Protein AF-A0A7X6WHC2-F1 (afdb_monomer)

Mean predicted aligned error: 8.47 Å

Secondary structure (DSSP, 8-state):
-----------HHHHHHHHHHH-----------GGG-TT---SSPPPPSS-SS-S---SS----

Sequence (64 aa):
MKRNTYIDNIPVEEAKAKYFNSLDIHGSFEELSVMDSLNRITYEAVYAKTNSPNYNAAAMDGIV

Structure (mmCIF, N/CA/C/O backbone):
data_AF-A0A7X6WHC2-F1
#
_entry.id   AF-A0A7X6WHC2-F1
#
loop_
_atom_site.group_PDB
_atom_site.id
_atom_site.type_symbol
_atom_site.label_atom_id
_atom_site.label_alt_id
_atom_site.label_comp_id
_atom_site.label_asym_id
_atom_site.label_entity_id
_atom_site.label_seq_id
_atom_site.pdbx_PDB_ins_code
_atom_site.Cartn_x
_atom_site.Cartn_y
_atom_site.Cartn_z
_atom_site.occupancy
_atom_site.B_iso_or_equiv
_atom_site.auth_seq_id
_atom_site.auth_comp_id
_atom_site.auth_asym_id
_atom_site.auth_atom_id
_atom_site.pdbx_PDB_model_num
ATOM 1 N N . MET A 1 1 ? -37.885 4.959 40.909 1.00 52.47 1 MET A N 1
ATOM 2 C CA . MET A 1 1 ? -36.603 4.223 40.971 1.00 52.47 1 MET A CA 1
ATOM 3 C C . MET A 1 1 ? -35.550 5.073 40.270 1.00 52.47 1 MET A C 1
ATOM 5 O O . MET A 1 1 ? -35.681 5.319 39.078 1.00 52.47 1 MET A O 1
ATOM 9 N N . LYS A 1 2 ? -34.621 5.668 41.026 1.00 56.25 2 LYS A N 1
ATOM 10 C CA . LYS A 1 2 ? -33.669 6.671 40.520 1.00 56.25 2 LYS A CA 1
ATOM 11 C C . LYS A 1 2 ? -32.565 5.937 39.749 1.00 56.25 2 LYS A C 1
ATOM 13 O O . LYS A 1 2 ? -31.893 5.085 40.321 1.00 56.25 2 LYS A O 1
ATOM 18 N N . ARG A 1 3 ? -32.440 6.191 38.446 1.00 61.38 3 ARG A N 1
ATOM 19 C CA . ARG A 1 3 ? -31.411 5.577 37.597 1.00 61.38 3 ARG A CA 1
ATOM 20 C C . ARG A 1 3 ? -30.103 6.320 37.873 1.00 61.38 3 ARG A C 1
ATOM 22 O O . ARG A 1 3 ? -29.947 7.455 37.436 1.00 61.38 3 ARG A O 1
ATOM 29 N N . ASN A 1 4 ? -29.213 5.726 38.666 1.00 62.38 4 ASN A N 1
ATOM 30 C CA . ASN A 1 4 ? -27.869 6.264 38.851 1.00 62.38 4 ASN A CA 1
ATOM 31 C C . ASN A 1 4 ? -27.056 5.929 37.598 1.00 62.38 4 ASN A C 1
ATOM 33 O O . ASN A 1 4 ? -26.428 4.877 37.508 1.00 62.38 4 ASN A O 1
ATOM 37 N N . THR A 1 5 ? -27.147 6.793 36.594 1.00 61.09 5 THR 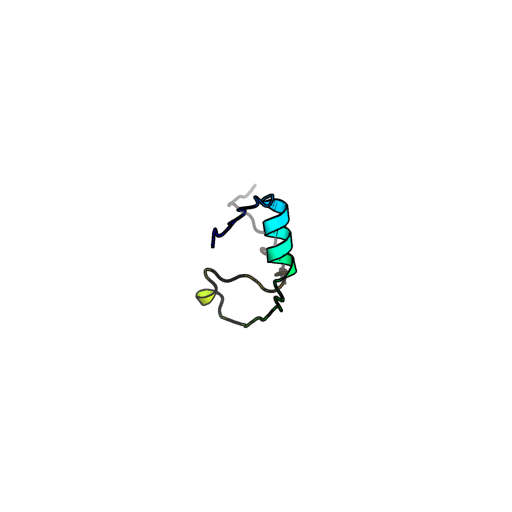A N 1
ATOM 38 C CA . THR A 1 5 ? -26.335 6.682 35.385 1.00 61.09 5 THR A CA 1
ATOM 39 C C . THR A 1 5 ? -24.970 7.281 35.695 1.00 61.09 5 THR A C 1
ATOM 41 O O . THR A 1 5 ? -24.804 8.498 35.687 1.00 61.09 5 THR A O 1
ATOM 44 N N . TYR A 1 6 ? -24.007 6.431 36.032 1.00 61.41 6 TYR A N 1
ATOM 45 C CA . TYR A 1 6 ? -22.614 6.840 36.159 1.00 61.41 6 TYR A CA 1
ATOM 46 C C . TYR A 1 6 ? -22.019 6.889 34.750 1.00 61.41 6 TYR A C 1
ATOM 48 O O . TYR A 1 6 ? -21.878 5.855 34.102 1.00 61.41 6 TYR A O 1
ATOM 56 N N . ILE A 1 7 ? -21.754 8.096 34.247 1.00 68.75 7 ILE A N 1
ATOM 57 C CA . ILE A 1 7 ? -20.942 8.288 33.043 1.00 68.75 7 ILE A CA 1
ATOM 58 C C . ILE A 1 7 ? -19.500 8.302 33.531 1.00 68.75 7 ILE A C 1
ATOM 60 O O . ILE A 1 7 ? -19.060 9.281 34.130 1.00 68.75 7 ILE A O 1
ATOM 64 N N . ASP A 1 8 ? -18.816 7.179 33.350 1.00 73.12 8 ASP A N 1
ATOM 65 C CA . ASP A 1 8 ? -17.389 7.074 33.623 1.00 73.12 8 ASP A CA 1
ATOM 66 C C . ASP A 1 8 ? -16.604 7.490 32.373 1.00 73.12 8 ASP A C 1
ATOM 68 O O . ASP A 1 8 ? -16.974 7.136 31.249 1.00 73.12 8 ASP A O 1
ATOM 72 N N . ASN A 1 9 ? -15.542 8.269 32.563 1.00 83.06 9 ASN A N 1
ATOM 7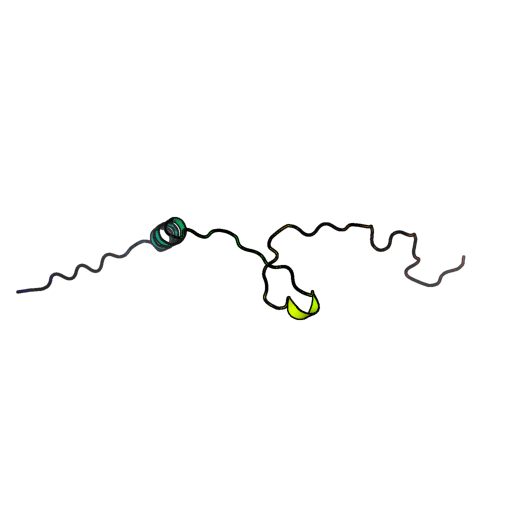3 C CA . ASN A 1 9 ? -14.703 8.735 31.467 1.00 83.06 9 ASN A CA 1
ATOM 74 C C . ASN A 1 9 ? -13.533 7.774 31.304 1.00 83.06 9 ASN A C 1
ATOM 76 O O . ASN A 1 9 ? -12.635 7.723 32.140 1.00 83.06 9 ASN A O 1
ATOM 80 N N . ILE A 1 10 ? -13.512 7.058 30.184 1.00 89.56 10 ILE A N 1
ATOM 81 C CA . ILE A 1 10 ? -12.360 6.244 29.807 1.00 89.56 10 ILE A CA 1
ATOM 82 C C . ILE A 1 10 ? -11.290 7.126 29.145 1.00 89.56 10 ILE A C 1
ATOM 84 O O . ILE A 1 10 ? -11.619 7.935 28.268 1.00 89.56 10 ILE A O 1
ATOM 88 N N . PRO A 1 11 ? -10.005 6.990 29.514 1.00 94.19 11 PRO A N 1
ATOM 89 C CA . PRO A 1 11 ? -8.918 7.596 28.761 1.00 94.19 11 PRO A CA 1
ATOM 90 C C . PRO A 1 11 ? -8.961 7.161 27.292 1.00 94.19 11 PRO A C 1
ATOM 92 O O . PRO A 1 11 ? -9.200 5.994 26.978 1.00 94.19 11 PRO A O 1
ATOM 95 N N . VAL A 1 12 ? -8.691 8.094 26.378 1.00 93.81 12 VAL A N 1
ATOM 96 C CA . VAL A 1 12 ? -8.779 7.852 24.926 1.00 93.81 12 VAL A CA 1
ATOM 97 C C . VAL A 1 12 ? -7.895 6.684 24.478 1.00 93.81 12 VAL A C 1
ATOM 99 O O . VAL A 1 12 ? -8.311 5.884 23.644 1.00 93.81 12 VAL A O 1
ATOM 102 N N . GLU A 1 13 ? -6.699 6.549 25.049 1.00 96.38 13 GLU A N 1
ATOM 103 C CA . GLU A 1 13 ? -5.779 5.458 24.707 1.00 96.38 13 GLU A CA 1
ATOM 104 C C . GLU A 1 13 ? -6.296 4.092 25.175 1.00 96.38 13 GLU A C 1
ATOM 106 O O . GLU A 1 13 ? -6.181 3.107 24.448 1.00 96.38 13 GLU A O 1
ATOM 111 N N . GLU A 1 14 ? -6.961 4.035 26.333 1.00 95.31 14 GLU A N 1
ATOM 112 C CA . GLU A 1 14 ? -7.618 2.815 26.808 1.00 95.31 14 GLU A CA 1
ATOM 113 C C . GLU A 1 14 ? -8.799 2.438 25.903 1.00 95.31 14 GLU A C 1
ATOM 115 O O . GLU A 1 14 ? -8.968 1.270 25.551 1.00 95.31 14 GLU A O 1
ATOM 120 N N . ALA A 1 15 ? -9.589 3.429 25.478 1.00 94.06 15 ALA A N 1
ATOM 121 C CA . ALA A 1 15 ? -10.706 3.226 24.560 1.00 94.06 15 ALA A CA 1
ATOM 122 C C . ALA A 1 15 ? -10.238 2.661 23.211 1.00 94.06 15 ALA A C 1
ATOM 124 O O . ALA A 1 15 ? -10.794 1.676 22.721 1.00 94.06 15 ALA A O 1
ATOM 125 N N . LYS A 1 16 ? -9.183 3.255 22.639 1.00 95.62 16 LYS A N 1
ATOM 126 C CA . LYS A 1 16 ? -8.554 2.788 21.399 1.00 95.62 16 LYS A CA 1
ATOM 127 C C . LYS A 1 16 ? -8.032 1.367 21.546 1.00 95.62 16 LYS A C 1
ATOM 129 O O . LYS A 1 16 ? -8.346 0.533 20.707 1.00 95.62 16 LYS A O 1
ATOM 134 N N . ALA A 1 17 ? -7.278 1.078 22.607 1.00 96.06 17 ALA A N 1
ATOM 135 C CA . ALA A 1 17 ? -6.723 -0.253 22.833 1.00 96.06 17 ALA A CA 1
ATOM 136 C C . ALA A 1 17 ? -7.829 -1.309 22.959 1.00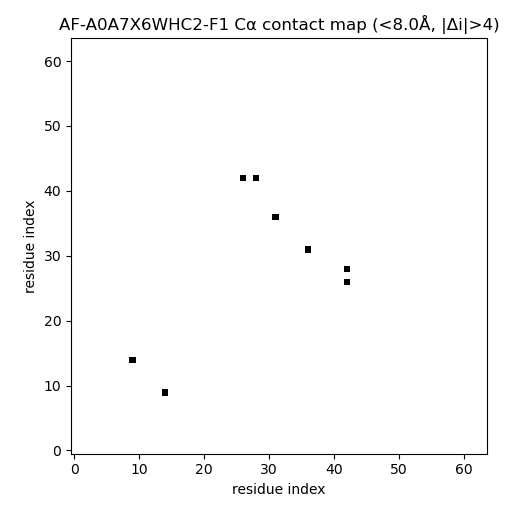 96.06 17 ALA A C 1
ATOM 138 O O . ALA A 1 17 ? -7.769 -2.332 22.286 1.00 96.06 17 ALA A O 1
ATOM 139 N N . LYS A 1 18 ? -8.876 -1.046 23.754 1.00 95.19 18 LYS A N 1
ATOM 140 C CA . LYS A 1 18 ? -10.033 -1.951 23.869 1.00 95.19 18 LYS A CA 1
ATOM 141 C C . LYS A 1 18 ? -10.708 -2.187 22.521 1.00 95.19 18 LYS A C 1
ATOM 143 O O . LYS A 1 18 ? -10.997 -3.331 22.189 1.00 95.19 18 LYS A O 1
ATOM 148 N N . TYR A 1 19 ? -10.928 -1.121 21.753 1.00 94.56 19 TYR A N 1
ATOM 149 C CA . TYR A 1 19 ? -11.506 -1.211 20.417 1.00 94.56 19 TYR A CA 1
ATOM 150 C C . TYR A 1 19 ? -10.629 -2.056 19.485 1.00 94.56 19 TYR A C 1
ATOM 152 O O . TYR A 1 19 ? -11.084 -3.097 19.023 1.00 94.56 19 TYR A O 1
ATOM 160 N N . PHE A 1 20 ? -9.365 -1.679 19.275 1.00 94.44 20 PHE A N 1
ATOM 161 C CA . PHE A 1 20 ? -8.458 -2.380 18.362 1.00 94.44 20 PHE A CA 1
ATOM 162 C C . PHE A 1 20 ? -8.207 -3.836 18.768 1.00 94.44 20 PHE A C 1
ATOM 164 O O . PHE A 1 20 ? -8.204 -4.700 17.901 1.00 94.44 20 PHE A O 1
ATOM 171 N N . ASN A 1 21 ? -8.078 -4.133 20.064 1.00 94.88 21 ASN A N 1
ATOM 172 C CA . ASN A 1 21 ? -7.876 -5.504 20.547 1.00 94.88 21 ASN A CA 1
ATOM 173 C C . ASN A 1 21 ? -9.106 -6.400 20.346 1.00 94.88 21 ASN A C 1
ATOM 175 O O . ASN A 1 21 ? -8.974 -7.619 20.348 1.00 94.88 21 ASN A O 1
ATOM 179 N N . SER A 1 22 ? -10.299 -5.815 20.215 1.00 95.88 22 SER A N 1
ATOM 180 C CA . SER A 1 22 ? -11.524 -6.568 19.924 1.00 95.88 22 SER A CA 1
ATOM 181 C C . SER A 1 22 ? -11.747 -6.822 18.433 1.00 95.88 22 SER A C 1
ATOM 183 O O . SER A 1 22 ? -12.635 -7.595 18.074 1.00 95.88 22 SER A O 1
ATOM 185 N N . LEU A 1 23 ? -10.971 -6.171 17.561 1.00 93.69 23 LEU A N 1
ATOM 186 C CA . LEU A 1 23 ? -11.073 -6.359 16.122 1.00 93.69 23 LEU A CA 1
ATOM 187 C C . LEU A 1 23 ? -10.383 -7.670 15.732 1.00 93.69 23 LEU A C 1
ATOM 189 O O . LEU A 1 23 ? -9.160 -7.767 15.752 1.00 93.69 23 LEU A O 1
ATOM 193 N N . ASP A 1 24 ? -11.172 -8.660 15.328 1.00 89.00 24 ASP A N 1
ATOM 194 C CA . ASP A 1 24 ? -10.681 -9.905 14.732 1.00 89.00 24 ASP A CA 1
ATOM 195 C C . ASP A 1 24 ? -10.608 -9.751 13.204 1.00 89.00 24 ASP A C 1
ATOM 197 O O . ASP A 1 24 ? -11.459 -10.236 12.456 1.00 89.00 24 ASP A O 1
ATOM 201 N N . ILE A 1 25 ? -9.644 -8.949 12.739 1.00 87.19 25 ILE A N 1
ATOM 202 C CA . ILE A 1 25 ? -9.470 -8.655 11.311 1.00 87.19 25 ILE A CA 1
ATOM 203 C C . ILE A 1 25 ? -8.509 -9.671 10.705 1.00 87.19 25 ILE A C 1
ATOM 205 O O . ILE A 1 25 ? -7.309 -9.651 10.974 1.00 87.19 25 ILE A O 1
ATOM 209 N N . HIS A 1 26 ? -9.040 -10.498 9.810 1.00 89.12 26 HIS A N 1
ATOM 210 C CA . HIS A 1 26 ? -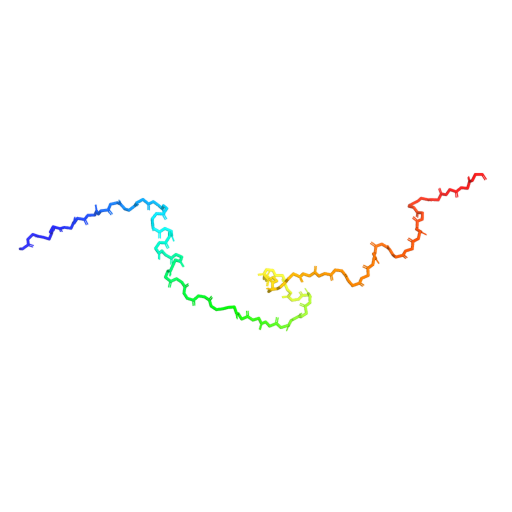8.250 -11.375 8.954 1.00 89.12 26 HIS A CA 1
ATOM 211 C C . HIS A 1 26 ? -8.024 -10.705 7.603 1.00 89.12 26 HIS A C 1
ATOM 213 O O . HIS A 1 26 ? -8.945 -10.140 7.011 1.00 89.12 26 HIS A O 1
ATOM 219 N N . GLY A 1 27 ? -6.788 -10.756 7.112 1.00 86.81 27 GLY A N 1
ATOM 220 C CA . GLY A 1 27 ? -6.448 -10.224 5.800 1.00 86.81 27 GLY A CA 1
ATOM 221 C C . GLY A 1 27 ? -7.102 -11.041 4.684 1.00 86.81 27 GLY A C 1
ATOM 222 O O . GLY A 1 27 ? -6.945 -12.257 4.628 1.00 86.81 27 GLY A O 1
ATOM 223 N N . SER A 1 28 ? -7.801 -10.368 3.774 1.00 92.50 28 SER A N 1
ATOM 224 C CA . SER A 1 28 ? -8.244 -10.931 2.496 1.00 92.50 28 SER A CA 1
ATOM 225 C C . SER A 1 28 ? -7.751 -10.041 1.368 1.00 92.50 28 SER A C 1
ATOM 227 O O . SER A 1 28 ? -7.761 -8.816 1.510 1.00 92.50 28 SER A O 1
ATOM 229 N N . PHE A 1 29 ? -7.374 -10.637 0.244 1.00 95.50 29 PHE A N 1
ATOM 230 C CA . PHE A 1 29 ? -6.923 -9.893 -0.923 1.00 95.50 29 PHE A CA 1
ATOM 231 C C . PHE A 1 29 ? -7.620 -10.373 -2.188 1.00 95.50 29 PHE A C 1
ATOM 233 O O . PHE A 1 29 ? -8.179 -11.467 -2.247 1.00 95.50 29 PHE A O 1
ATOM 240 N N . GLU A 1 30 ? -7.566 -9.519 -3.197 1.00 96.44 30 GLU A N 1
ATOM 241 C CA . GLU A 1 30 ? -7.959 -9.821 -4.561 1.00 96.44 30 GLU A CA 1
ATOM 242 C C . GLU A 1 30 ? -6.889 -9.261 -5.498 1.00 96.44 30 GLU A C 1
ATOM 244 O O . GLU A 1 30 ? -6.169 -8.321 -5.145 1.00 96.44 30 GLU A O 1
ATOM 249 N N . GLU A 1 31 ? -6.800 -9.826 -6.695 1.00 96.69 31 GLU A N 1
ATOM 250 C CA . GLU A 1 31 ? -5.992 -9.266 -7.770 1.00 96.69 31 GLU A CA 1
ATOM 251 C C . GLU A 1 31 ? -6.893 -8.470 -8.707 1.00 96.69 31 GLU A C 1
ATOM 253 O O . GLU A 1 31 ? -7.944 -8.940 -9.142 1.00 96.69 31 GLU A O 1
ATOM 258 N N . LEU A 1 32 ? -6.469 -7.252 -9.024 1.00 96.88 32 LEU A N 1
ATOM 259 C CA . LEU A 1 32 ? -7.186 -6.344 -9.904 1.00 96.88 32 LEU A CA 1
ATOM 260 C C . LEU A 1 32 ? -6.201 -5.578 -10.788 1.00 96.88 32 LEU A C 1
ATOM 262 O O . LEU A 1 32 ? -5.000 -5.523 -10.517 1.00 96.88 32 LEU A O 1
ATOM 266 N N . SER A 1 33 ? -6.718 -4.970 -11.853 1.00 97.69 33 SER A N 1
ATOM 267 C CA . SER A 1 33 ? -5.934 -4.086 -12.712 1.00 97.69 33 SER A CA 1
ATOM 268 C C . SER A 1 33 ? -5.460 -2.848 -11.945 1.00 97.69 33 SER A C 1
ATOM 270 O O . SER A 1 33 ? -6.190 -2.292 -11.125 1.00 97.69 33 SER A O 1
ATOM 272 N N . VAL A 1 34 ? -4.264 -2.352 -12.277 1.00 95.94 34 VAL A N 1
ATOM 273 C CA . VAL A 1 34 ? -3.712 -1.100 -11.720 1.00 95.94 34 VAL A CA 1
ATOM 274 C C . VAL A 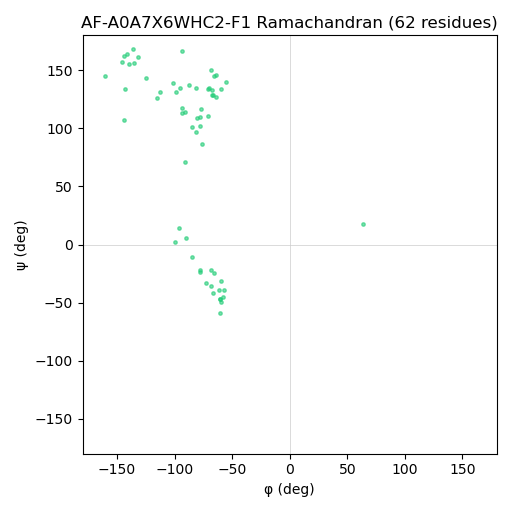1 34 ? -4.619 0.096 -12.023 1.00 95.94 34 VAL A C 1
ATOM 276 O O . VAL A 1 34 ? -4.728 1.016 -11.218 1.00 95.94 34 VAL A O 1
ATOM 279 N N . MET A 1 35 ? -5.317 0.077 -13.162 1.00 97.81 35 MET A N 1
ATOM 280 C CA . MET A 1 35 ? -6.245 1.155 -13.526 1.00 97.81 35 MET A CA 1
ATOM 281 C C . MET A 1 35 ? -7.448 1.237 -12.575 1.00 97.81 35 MET A C 1
ATOM 283 O O . MET A 1 35 ? -8.006 2.316 -12.393 1.00 97.81 35 MET A O 1
ATOM 287 N N . ASP A 1 36 ? -7.793 0.125 -11.923 1.00 97.62 36 ASP A N 1
ATOM 288 C CA . ASP A 1 36 ? -8.930 0.014 -11.007 1.00 97.62 36 ASP A CA 1
ATOM 289 C C . ASP A 1 36 ? -8.499 0.101 -9.529 1.00 97.62 36 ASP A C 1
ATOM 291 O O . ASP A 1 36 ? -9.326 -0.017 -8.624 1.00 97.62 36 ASP A O 1
ATOM 295 N N . SER A 1 37 ? -7.204 0.310 -9.248 1.00 97.12 37 SER A N 1
ATOM 296 C CA . SER A 1 37 ? -6.653 0.223 -7.888 1.00 97.12 37 SER A CA 1
ATOM 297 C C . SER A 1 37 ? -6.666 1.537 -7.098 1.00 97.12 37 SER A C 1
ATOM 299 O O . SER A 1 37 ? -6.130 1.589 -5.988 1.00 97.12 37 SER A O 1
ATOM 301 N N . LEU A 1 38 ? -7.254 2.611 -7.634 1.00 97.25 38 LEU A N 1
ATOM 302 C CA . LEU A 1 38 ? -7.362 3.888 -6.923 1.00 97.25 38 LEU A CA 1
ATOM 303 C C . LEU A 1 38 ? -8.145 3.704 -5.609 1.00 97.25 38 LEU A C 1
ATOM 305 O O . LEU A 1 38 ? -9.208 3.090 -5.589 1.00 97.25 38 LEU A O 1
ATOM 309 N N . ASN A 1 39 ? -7.627 4.258 -4.508 1.00 96.94 39 ASN A N 1
ATOM 310 C CA . ASN A 1 39 ? -8.176 4.128 -3.147 1.00 96.94 39 ASN A CA 1
ATOM 311 C C . ASN A 1 39 ? -8.180 2.698 -2.563 1.00 96.94 39 ASN A C 1
ATOM 313 O O . ASN A 1 39 ? -8.880 2.438 -1.583 1.00 96.94 39 ASN A O 1
ATOM 317 N N . ARG A 1 40 ? -7.394 1.769 -3.120 1.00 96.38 40 ARG A N 1
ATOM 318 C CA . ARG A 1 40 ? -7.138 0.449 -2.520 1.00 96.38 40 ARG A CA 1
ATOM 319 C C . ARG A 1 40 ? -5.864 0.465 -1.669 1.00 96.38 40 ARG A C 1
ATO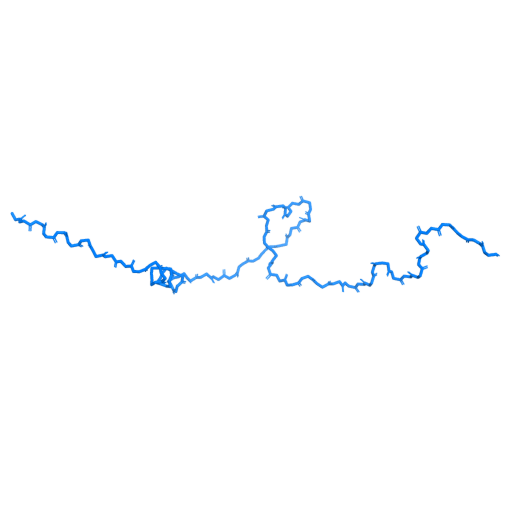M 321 O O . ARG A 1 40 ? -5.063 1.393 -1.748 1.00 96.38 40 ARG A O 1
ATOM 328 N N . ILE A 1 41 ? -5.684 -0.574 -0.854 1.00 94.44 41 ILE A N 1
ATOM 329 C CA . ILE A 1 41 ? -4.484 -0.793 -0.034 1.00 94.44 41 ILE A CA 1
ATOM 330 C C . ILE A 1 41 ? -3.764 -2.027 -0.581 1.00 94.44 41 ILE A C 1
ATOM 332 O O . ILE A 1 41 ? -4.398 -3.057 -0.806 1.00 94.44 41 ILE A O 1
ATOM 336 N N . THR A 1 42 ? -2.453 -1.925 -0.803 1.00 95.62 42 THR A N 1
ATOM 337 C CA . THR A 1 42 ? -1.621 -3.067 -1.202 1.00 95.62 42 THR A CA 1
ATOM 338 C C . THR A 1 42 ? -1.552 -4.085 -0.074 1.00 95.62 42 THR A C 1
ATOM 340 O O . THR A 1 42 ? -1.217 -3.733 1.056 1.00 95.62 42 THR A O 1
ATOM 343 N N . TYR A 1 43 ? -1.845 -5.342 -0.392 1.00 95.50 43 TYR A N 1
ATOM 344 C CA . TYR A 1 43 ? -1.848 -6.421 0.592 1.00 95.50 43 TYR A CA 1
ATOM 345 C C . TYR A 1 43 ? -0.436 -6.827 1.041 1.00 95.50 43 TYR A C 1
ATOM 347 O O . TYR A 1 43 ? -0.224 -7.177 2.198 1.00 95.50 43 TYR A O 1
ATOM 355 N N . GLU A 1 44 ? 0.539 -6.731 0.138 1.00 94.56 44 GLU A N 1
ATOM 356 C CA . GLU A 1 44 ? 1.936 -7.079 0.383 1.00 94.56 44 GLU A CA 1
ATOM 357 C C . GLU A 1 44 ? 2.894 -6.030 -0.198 1.00 94.56 44 GLU A C 1
ATOM 359 O O . GLU A 1 44 ? 2.495 -5.140 -0.955 1.00 94.56 44 GLU A O 1
ATOM 364 N N . ALA A 1 45 ? 4.170 -6.117 0.181 1.00 96.19 45 ALA A N 1
ATOM 365 C CA . ALA A 1 45 ? 5.203 -5.213 -0.309 1.00 96.19 45 ALA A CA 1
ATOM 366 C C . ALA A 1 45 ? 5.475 -5.437 -1.806 1.00 96.19 45 ALA 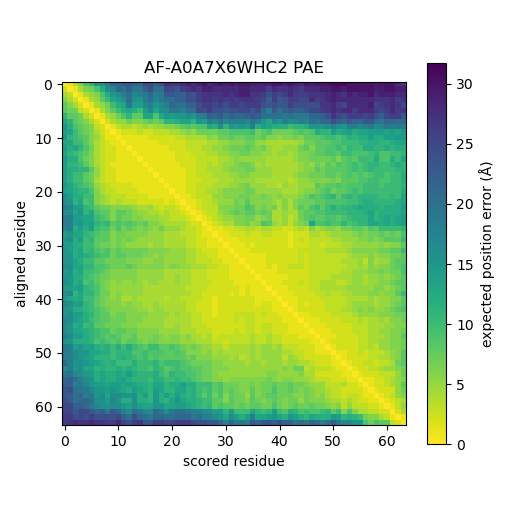A C 1
ATOM 368 O O . ALA A 1 45 ? 5.693 -6.561 -2.253 1.00 96.19 45 ALA A O 1
ATOM 369 N N . VAL A 1 46 ? 5.529 -4.348 -2.577 1.00 95.06 46 VAL A N 1
ATOM 370 C CA . VAL A 1 46 ? 5.834 -4.397 -4.011 1.00 95.06 46 VAL A CA 1
ATOM 371 C C . VAL A 1 46 ? 7.330 -4.192 -4.223 1.00 95.06 46 VAL A C 1
ATOM 373 O O . VAL A 1 46 ? 7.870 -3.126 -3.928 1.00 95.06 46 VAL A O 1
ATOM 376 N N . TYR A 1 47 ? 7.998 -5.205 -4.773 1.00 96.75 47 TYR A N 1
ATOM 377 C CA . TYR A 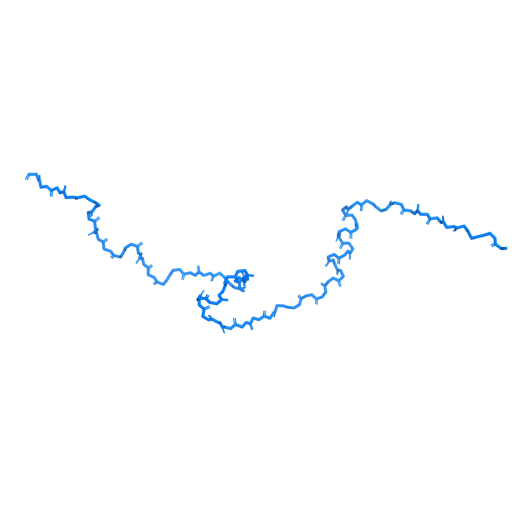1 47 ? 9.420 -5.150 -5.108 1.00 96.75 47 TYR A CA 1
ATOM 378 C C . TYR A 1 47 ? 9.631 -4.906 -6.601 1.00 96.75 47 TYR A C 1
ATOM 380 O O . TYR A 1 47 ? 8.965 -5.500 -7.453 1.00 96.75 47 TYR A O 1
ATOM 388 N N . ALA A 1 48 ? 10.602 -4.052 -6.928 1.00 96.44 48 ALA A N 1
ATOM 389 C CA . ALA A 1 48 ? 11.026 -3.857 -8.305 1.00 96.44 48 ALA A CA 1
ATOM 390 C C . ALA A 1 48 ? 11.639 -5.156 -8.848 1.00 96.44 48 ALA A C 1
ATOM 392 O O . ALA A 1 48 ? 12.565 -5.713 -8.262 1.00 96.44 48 ALA A O 1
ATOM 393 N N . LYS A 1 49 ? 11.136 -5.627 -9.991 1.00 96.62 49 LYS A N 1
ATOM 394 C CA . LYS A 1 49 ? 11.687 -6.810 -10.674 1.00 96.62 49 LYS A CA 1
ATOM 395 C C . LYS A 1 49 ? 12.964 -6.487 -11.449 1.00 96.62 49 LYS A C 1
ATOM 397 O O . LYS A 1 49 ? 13.761 -7.378 -11.721 1.00 96.62 49 LYS A O 1
ATOM 402 N N . THR A 1 50 ? 13.144 -5.224 -11.826 1.00 96.50 50 THR A N 1
ATOM 403 C CA . THR A 1 50 ? 14.272 -4.743 -12.624 1.00 96.50 50 THR A CA 1
ATOM 404 C C . THR A 1 50 ? 14.657 -3.333 -12.200 1.00 96.50 50 THR A C 1
ATOM 406 O O . THR A 1 50 ? 13.827 -2.572 -11.704 1.00 96.50 50 THR A O 1
ATOM 409 N N . ASN A 1 51 ? 15.904 -2.956 -12.474 1.00 94.06 51 ASN A N 1
ATOM 410 C CA . ASN A 1 51 ? 16.312 -1.557 -12.417 1.00 94.06 51 ASN A CA 1
ATOM 411 C C . ASN A 1 51 ? 15.578 -0.766 -13.509 1.00 94.06 51 ASN A C 1
ATOM 413 O O . ASN A 1 51 ? 15.317 -1.292 -14.591 1.00 94.06 51 ASN A O 1
ATOM 417 N N . SER A 1 52 ? 15.229 0.484 -13.230 1.00 93.31 52 SER A N 1
ATOM 418 C CA . SER A 1 52 ? 14.603 1.371 -14.208 1.00 93.31 52 SER A CA 1
ATOM 419 C C . SER A 1 52 ? 15.122 2.797 -13.995 1.00 93.31 52 SER A C 1
ATOM 421 O O . SER A 1 52 ? 14.744 3.413 -12.998 1.00 93.31 52 SER A O 1
ATOM 423 N N . PRO A 1 53 ? 15.982 3.325 -14.889 1.00 92.94 53 PRO A N 1
ATOM 424 C CA . PRO A 1 53 ? 16.519 2.659 -16.079 1.00 92.94 53 PRO A CA 1
ATOM 425 C C . PRO A 1 53 ? 17.477 1.510 -15.717 1.00 92.94 53 PRO A C 1
ATOM 427 O O . PRO A 1 53 ? 18.153 1.541 -14.691 1.00 92.94 53 PRO A O 1
ATOM 430 N N . ASN A 1 54 ? 17.547 0.483 -16.565 1.00 95.25 54 ASN A N 1
ATOM 431 C CA . ASN A 1 54 ? 18.514 -0.618 -16.433 1.00 95.25 54 ASN A CA 1
ATOM 432 C C . ASN A 1 54 ? 19.770 -0.426 -17.300 1.00 95.25 54 ASN A C 1
ATOM 434 O O . ASN A 1 54 ? 20.520 -1.377 -17.507 1.00 95.25 54 ASN A O 1
ATOM 438 N N . TYR A 1 55 ? 19.998 0.780 -17.815 1.00 93.81 55 TYR A N 1
ATOM 439 C CA . TYR A 1 55 ? 21.128 1.116 -18.673 1.00 93.81 55 TYR A CA 1
ATOM 440 C C . TYR A 1 55 ? 21.618 2.537 -18.388 1.00 93.81 55 TYR A C 1
ATOM 442 O O . TYR A 1 55 ? 20.902 3.356 -17.810 1.00 93.81 55 TYR A O 1
ATOM 450 N N . ASN A 1 56 ? 22.844 2.830 -18.818 1.00 92.50 56 ASN A N 1
ATOM 451 C CA . ASN A 1 56 ? 23.398 4.174 -18.733 1.00 92.50 56 ASN A CA 1
ATOM 452 C C . ASN A 1 56 ? 22.683 5.072 -19.748 1.00 92.50 56 ASN A C 1
ATOM 454 O O . ASN A 1 56 ? 22.864 4.914 -20.954 1.00 92.50 56 ASN A O 1
ATOM 458 N N . ALA A 1 57 ? 21.878 6.005 -19.252 1.00 90.88 57 ALA A N 1
ATOM 459 C CA . ALA A 1 57 ? 21.174 6.990 -20.059 1.00 90.88 57 ALA A CA 1
ATOM 460 C C . ALA A 1 57 ? 21.695 8.389 -19.715 1.00 90.88 57 ALA A C 1
ATOM 462 O O . ALA A 1 57 ? 21.699 8.782 -18.547 1.00 90.88 57 ALA A O 1
ATOM 463 N N . ALA A 1 58 ? 22.135 9.140 -20.725 1.00 92.31 58 ALA A N 1
ATOM 464 C CA . ALA A 1 58 ? 22.430 10.555 -20.552 1.00 92.31 58 ALA A CA 1
ATOM 465 C C . ALA A 1 58 ? 21.113 11.321 -20.370 1.00 92.31 58 ALA A C 1
ATOM 467 O O . ALA A 1 58 ? 20.158 11.104 -21.112 1.00 92.31 5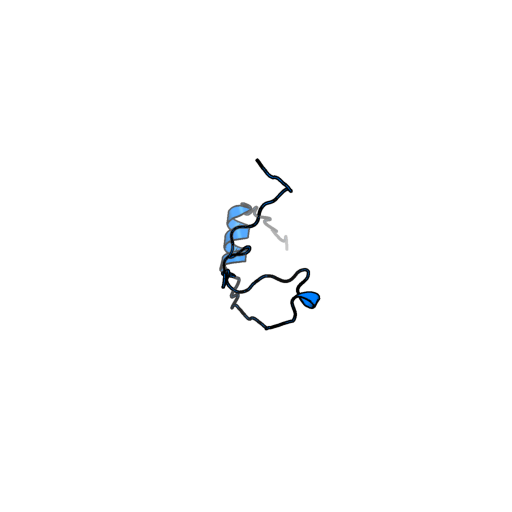8 ALA A O 1
ATOM 468 N N . ALA A 1 59 ? 21.056 12.208 -19.377 1.00 91.06 59 ALA A N 1
ATOM 469 C CA . ALA A 1 59 ? 19.877 13.043 -19.141 1.00 91.06 59 ALA A CA 1
ATOM 470 C C . ALA A 1 59 ? 19.782 14.227 -20.118 1.00 91.06 59 ALA A C 1
ATOM 472 O O . ALA A 1 59 ? 18.708 14.795 -20.294 1.00 91.06 59 ALA A O 1
ATOM 473 N N . MET A 1 60 ? 20.912 14.621 -20.712 1.00 92.56 60 MET A N 1
ATOM 474 C CA . MET A 1 60 ? 21.045 15.768 -21.605 1.00 92.56 60 MET A CA 1
ATOM 475 C C . MET A 1 60 ? 21.967 15.419 -22.767 1.00 92.56 60 MET A C 1
ATOM 477 O O . MET A 1 60 ? 22.853 14.570 -22.632 1.00 92.56 60 MET A O 1
ATOM 481 N N . ASP A 1 61 ? 21.789 16.133 -23.872 1.00 89.88 61 ASP A N 1
ATOM 482 C CA . ASP A 1 61 ? 22.698 16.063 -25.006 1.00 89.88 61 ASP A CA 1
ATOM 483 C C . ASP A 1 61 ? 24.041 16.708 -24.642 1.00 89.88 61 ASP A C 1
ATOM 485 O O . ASP A 1 61 ? 24.102 17.795 -24.064 1.00 89.88 61 ASP A O 1
ATOM 489 N N . GLY A 1 62 ? 25.133 16.037 -24.993 1.00 84.56 62 GLY A N 1
ATOM 490 C CA . GLY A 1 62 ? 26.484 16.537 -24.793 1.00 84.56 62 GLY A CA 1
ATOM 491 C C . GLY A 1 62 ? 27.471 15.805 -25.692 1.00 84.56 62 GLY A C 1
ATOM 492 O O . GLY A 1 62 ? 27.314 14.618 -25.968 1.00 84.56 62 GLY A O 1
ATOM 493 N N . ILE A 1 63 ? 28.482 16.529 -26.156 1.00 73.88 63 ILE A N 1
ATOM 494 C CA . ILE A 1 63 ? 29.659 16.033 -26.875 1.00 73.88 63 ILE A CA 1
ATOM 495 C C . ILE A 1 63 ? 30.815 16.907 -26.372 1.00 73.88 63 ILE A C 1
ATOM 497 O O . ILE A 1 63 ? 30.635 18.121 -26.257 1.00 73.88 63 ILE A O 1
ATOM 501 N N . VAL A 1 64 ? 31.953 16.303 -26.019 1.00 54.28 64 VAL A N 1
ATOM 502 C CA . VAL A 1 64 ? 33.196 17.041 -25.718 1.00 54.28 64 VAL A CA 1
ATOM 503 C C . VAL A 1 64 ? 33.984 17.227 -27.002 1.00 54.28 64 VAL A C 1
ATOM 505 O O . VAL A 1 64 ? 34.109 16.225 -27.742 1.00 54.28 64 VAL A O 1
#

Foldseek 3Di:
DDPPDDPDDDDPVRVVCVVVVPDPDDDDDDDDDPVPCPPHDDSDDDDDPADVVNDDDDPDDDDD

pLDDT: mean 89.05, std 12.14, range [52.47, 97.81]

Solvent-accessible surface area (backbone atoms only — not comparable to full-atom values): 4917 Å² total; per-residue (Å²): 134,87,81,84,78,80,86,78,86,73,56,68,68,58,52,49,48,57,54,60,74,67,57,86,79,76,92,81,84,83,89,76,58,78,90,73,44,76,96,64,78,80,89,65,89,88,74,81,92,62,67,85,75,78,63,96,72,79,93,64,92,83,83,135

Radius of gyration: 26.72 Å; Cα contacts (8 Å, |Δi|>4): 4; chains: 1; bounding box: 70×28×68 Å